Protein AF-A0A5D6Y324-F1 (afdb_monomer_lite)

Structure (mmCIF, N/CA/C/O backbone):
data_AF-A0A5D6Y324-F1
#
_entry.id   AF-A0A5D6Y324-F1
#
loop_
_atom_site.group_PDB
_atom_site.id
_atom_site.type_symbol
_atom_site.label_atom_id
_atom_site.label_alt_id
_atom_site.label_comp_id
_atom_site.label_asym_id
_atom_site.label_entity_id
_atom_site.label_seq_id
_atom_site.pdbx_PDB_ins_code
_atom_site.Cartn_x
_atom_site.Cartn_y
_atom_site.Cartn_z
_atom_site.occupancy
_atom_site.B_iso_or_equiv
_atom_site.auth_seq_id
_atom_site.auth_comp_id
_atom_site.auth_asym_id
_atom_site.auth_atom_id
_atom_site.pdbx_PDB_model_num
ATOM 1 N N . MET A 1 1 ? -11.644 -3.657 8.860 1.00 90.38 1 MET A N 1
ATOM 2 C CA . MET A 1 1 ? -11.165 -3.501 7.478 1.00 90.38 1 MET A CA 1
ATOM 3 C C . MET A 1 1 ? -10.968 -2.018 7.278 1.00 90.38 1 MET A C 1
ATOM 5 O O . MET A 1 1 ? -11.722 -1.249 7.871 1.00 90.38 1 MET A O 1
ATOM 9 N N . GLY A 1 2 ? -9.962 -1.626 6.515 1.00 94.00 2 GLY A N 1
ATOM 10 C CA . GLY A 1 2 ? -9.680 -0.228 6.233 1.00 94.00 2 GLY A CA 1
ATOM 11 C C . GLY A 1 2 ? -9.030 -0.079 4.872 1.00 94.00 2 GLY A C 1
ATOM 12 O O . GLY A 1 2 ? -8.466 -1.041 4.351 1.00 94.00 2 GLY A O 1
ATOM 13 N N . LEU A 1 3 ? -9.117 1.120 4.311 1.00 95.00 3 LEU A N 1
A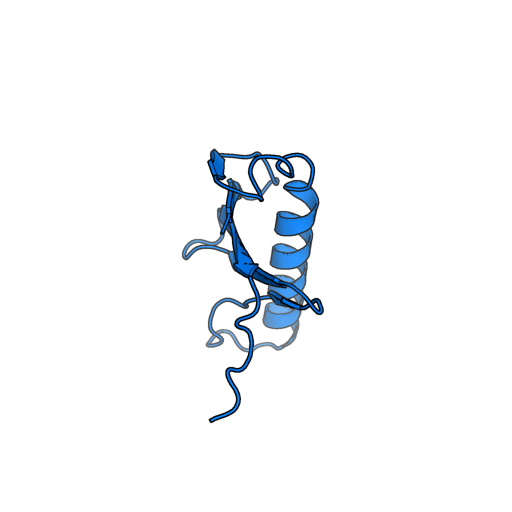TOM 14 C CA . LEU A 1 3 ? -8.460 1.470 3.058 1.00 95.00 3 LEU A CA 1
ATOM 15 C C . LEU A 1 3 ? -7.869 2.874 3.142 1.00 95.00 3 LEU A C 1
ATOM 17 O O . LEU A 1 3 ? -8.417 3.732 3.834 1.00 95.00 3 LEU A O 1
ATOM 21 N N . VAL A 1 4 ? -6.791 3.109 2.405 1.00 95.62 4 VAL A N 1
ATOM 22 C CA . VAL A 1 4 ? -6.265 4.440 2.089 1.00 95.62 4 VAL A CA 1
ATOM 23 C C . VAL A 1 4 ? -5.982 4.482 0.592 1.00 95.62 4 VAL A C 1
ATOM 25 O O . VAL A 1 4 ? -5.343 3.582 0.055 1.00 95.62 4 VAL A O 1
ATOM 28 N N . LEU A 1 5 ? -6.470 5.525 -0.070 1.00 94.81 5 LEU A N 1
ATOM 29 C CA . LEU A 1 5 ? -6.155 5.865 -1.449 1.00 94.81 5 LEU A CA 1
ATOM 30 C C . LEU A 1 5 ? -5.340 7.156 -1.441 1.00 94.81 5 LEU A C 1
ATOM 32 O O . LEU A 1 5 ? -5.792 8.161 -0.882 1.00 94.81 5 LEU A O 1
ATOM 36 N N . THR A 1 6 ? -4.176 7.138 -2.077 1.00 94.62 6 THR A N 1
ATOM 37 C CA . THR A 1 6 ? -3.332 8.320 -2.266 1.00 94.62 6 THR A CA 1
ATOM 38 C C . THR A 1 6 ? -3.133 8.617 -3.742 1.00 94.62 6 THR A C 1
ATOM 40 O O . THR A 1 6 ? -3.310 7.734 -4.582 1.00 94.62 6 THR A O 1
ATOM 43 N N . ASP A 1 7 ? -2.728 9.840 -4.059 1.00 91.50 7 ASP A N 1
ATOM 44 C CA . ASP A 1 7 ? -2.104 10.137 -5.347 1.00 91.50 7 ASP A CA 1
ATOM 45 C C . ASP A 1 7 ? -0.666 9.571 -5.424 1.00 91.50 7 ASP A C 1
ATOM 47 O O . ASP A 1 7 ? -0.205 8.861 -4.517 1.00 91.50 7 ASP A O 1
ATOM 51 N N . ALA A 1 8 ? 0.040 9.884 -6.513 1.00 84.88 8 ALA A N 1
ATOM 52 C CA . ALA A 1 8 ? 1.421 9.472 -6.765 1.00 84.88 8 ALA A CA 1
ATOM 53 C C . ALA A 1 8 ? 2.439 10.057 -5.767 1.00 84.88 8 ALA A C 1
ATOM 55 O O . ALA A 1 8 ? 3.537 9.522 -5.629 1.00 84.88 8 ALA A O 1
ATOM 56 N N . HIS A 1 9 ? 2.084 11.128 -5.055 1.00 85.50 9 HIS A N 1
ATOM 57 C CA . HIS A 1 9 ? 2.950 11.808 -4.091 1.00 85.50 9 HIS A CA 1
ATOM 58 C C . HIS A 1 9 ? 2.627 11.436 -2.638 1.00 85.50 9 HIS A C 1
ATOM 60 O O . HIS A 1 9 ? 3.245 11.955 -1.709 1.00 85.50 9 HIS A O 1
ATOM 66 N N . GLY A 1 10 ? 1.675 10.522 -2.424 1.00 87.88 10 GLY A N 1
ATOM 67 C CA . GLY A 1 10 ? 1.262 10.092 -1.093 1.00 87.88 10 GLY A CA 1
ATOM 68 C C . GLY A 1 10 ? 0.254 11.030 -0.426 1.00 87.88 10 GLY A C 1
ATOM 69 O O . GLY A 1 10 ? -0.032 10.853 0.757 1.00 87.88 10 GLY A O 1
ATOM 70 N N . LEU A 1 11 ? -0.329 11.996 -1.145 1.00 91.62 11 LEU A N 1
ATOM 71 C CA . LEU A 1 11 ? -1.418 12.808 -0.610 1.00 91.62 11 LEU A CA 1
ATOM 72 C C . LEU A 1 11 ? -2.692 11.968 -0.522 1.00 91.62 11 LEU A C 1
ATOM 74 O O . LEU A 1 11 ? -3.108 11.324 -1.485 1.00 91.62 11 LEU A O 1
ATOM 78 N N . VAL A 1 12 ? -3.334 11.982 0.644 1.00 94.75 12 VAL A N 1
ATOM 79 C CA . VAL A 1 12 ? -4.535 11.179 0.901 1.00 94.75 12 VAL A CA 1
ATOM 80 C C . VAL A 1 12 ? -5.734 11.749 0.146 1.00 94.75 12 VAL A C 1
ATOM 82 O O . VAL A 1 12 ? -6.195 12.847 0.442 1.00 94.75 12 VAL A O 1
ATOM 85 N N . LEU A 1 13 ? -6.285 10.952 -0.770 1.00 93.88 13 LEU A N 1
ATOM 86 C CA . LEU A 1 13 ? -7.524 11.243 -1.497 1.00 93.88 13 LEU A CA 1
ATOM 87 C C . LEU A 1 13 ? -8.746 10.691 -0.756 1.00 93.88 13 LEU A C 1
ATOM 89 O O . LEU A 1 13 ? -9.814 11.299 -0.753 1.00 93.88 13 LEU A O 1
ATOM 93 N N . LYS A 1 14 ? -8.594 9.517 -0.132 1.00 95.00 14 LYS A N 1
ATOM 94 C CA . LYS A 1 14 ? -9.654 8.855 0.634 1.00 95.00 14 LYS A CA 1
ATOM 95 C C . LYS A 1 14 ? -9.061 7.944 1.702 1.00 95.00 14 LYS A C 1
ATOM 97 O O . LYS A 1 14 ? -8.061 7.277 1.454 1.00 95.00 14 LYS A O 1
ATOM 102 N N . ALA A 1 15 ? -9.698 7.868 2.867 1.00 95.62 15 ALA A N 1
ATOM 103 C CA . ALA A 1 15 ? -9.342 6.900 3.896 1.00 95.62 15 ALA A CA 1
ATOM 104 C C . ALA A 1 15 ? -10.578 6.433 4.672 1.00 95.62 15 ALA A C 1
ATOM 106 O O . ALA A 1 15 ? -11.435 7.244 5.016 1.00 95.62 15 ALA A O 1
ATOM 107 N N . GLU A 1 16 ? -10.659 5.136 4.962 1.00 95.75 16 GLU A N 1
ATOM 108 C CA . GLU A 1 16 ? -11.765 4.525 5.704 1.00 95.75 16 GLU A CA 1
ATOM 109 C C . GLU A 1 16 ? -11.266 3.455 6.686 1.00 95.75 16 GLU A C 1
ATOM 111 O O . GLU A 1 16 ? -10.196 2.857 6.519 1.00 95.75 16 GLU A O 1
ATOM 116 N N . GLY A 1 17 ? -12.079 3.179 7.708 1.00 93.88 17 GLY A N 1
ATOM 117 C CA . GLY A 1 17 ? -11.843 2.105 8.669 1.00 93.88 17 GLY A CA 1
ATOM 118 C C . GLY A 1 17 ? -10.551 2.276 9.468 1.00 93.88 17 GLY A C 1
ATOM 119 O O . GLY A 1 17 ? -10.160 3.388 9.816 1.00 93.88 17 GLY A O 1
ATOM 120 N N . ASP A 1 18 ? -9.867 1.167 9.764 1.00 89.69 18 ASP A N 1
ATOM 121 C CA . ASP A 1 18 ? -8.661 1.201 10.605 1.00 89.69 18 ASP A CA 1
ATOM 122 C C . ASP A 1 18 ? -7.472 1.946 9.981 1.00 89.69 18 ASP A C 1
ATOM 124 O O . ASP A 1 18 ? -6.586 2.384 10.711 1.00 89.69 18 ASP A O 1
ATOM 128 N N . LEU A 1 19 ? -7.477 2.158 8.662 1.00 90.62 19 LEU A N 1
ATOM 129 C CA . LEU A 1 19 ? -6.442 2.945 7.995 1.00 90.62 19 LEU A CA 1
ATOM 130 C C . LEU A 1 19 ? -6.739 4.453 7.986 1.00 90.62 19 LEU A C 1
ATOM 132 O O . LEU A 1 19 ? -5.816 5.240 7.796 1.00 90.62 19 LEU A O 1
ATOM 136 N N . ALA A 1 20 ? -7.968 4.890 8.286 1.00 90.81 20 ALA A N 1
ATOM 137 C CA . ALA A 1 20 ? -8.278 6.317 8.435 1.00 90.81 20 ALA A CA 1
ATOM 138 C C . ALA A 1 20 ? -7.526 6.960 9.611 1.00 90.81 20 ALA A C 1
ATOM 140 O O . ALA A 1 20 ? -7.028 8.082 9.494 1.00 90.81 20 ALA A O 1
ATOM 141 N N . ALA A 1 21 ? -7.369 6.222 10.716 1.00 83.25 21 ALA A N 1
ATOM 142 C CA . ALA A 1 21 ? -6.544 6.636 11.852 1.00 83.25 21 ALA A CA 1
ATOM 143 C C . ALA A 1 21 ? -5.039 6.669 11.514 1.00 83.25 21 ALA A C 1
ATOM 145 O O . ALA A 1 21 ? -4.275 7.358 12.179 1.00 83.25 21 ALA A O 1
ATOM 146 N N . GLN A 1 22 ? -4.625 5.957 10.461 1.00 79.19 22 GLN A N 1
ATOM 147 C CA . GLN A 1 22 ? -3.234 5.807 10.023 1.00 79.19 22 GLN A CA 1
ATOM 148 C C . GLN A 1 22 ? -2.918 6.614 8.756 1.00 79.19 22 GLN A C 1
ATOM 150 O O . GLN A 1 22 ? -1.902 6.385 8.108 1.00 79.19 22 GLN A O 1
ATOM 155 N N . LYS A 1 23 ? -3.756 7.595 8.394 1.00 75.62 23 LYS A N 1
ATOM 156 C CA . LYS A 1 23 ? -3.594 8.408 7.174 1.00 75.62 23 LYS A CA 1
ATOM 157 C C . LYS A 1 23 ? -2.240 9.128 7.061 1.00 75.62 23 LYS A C 1
ATOM 159 O O . LYS A 1 23 ? -1.824 9.469 5.960 1.00 75.62 23 LYS A O 1
ATOM 164 N N . LEU A 1 24 ? -1.545 9.340 8.182 1.00 75.88 24 LEU A N 1
ATOM 165 C CA . LEU A 1 24 ? -0.197 9.923 8.225 1.00 75.88 24 LEU A CA 1
ATOM 166 C C . LEU A 1 24 ? 0.883 8.978 7.666 1.00 75.88 24 LEU A C 1
ATOM 168 O O . LEU A 1 24 ? 1.956 9.436 7.298 1.00 75.88 24 LEU A O 1
ATOM 172 N N . GLN A 1 25 ? 0.593 7.678 7.549 1.00 82.06 25 GLN A N 1
ATOM 173 C CA . GLN A 1 25 ? 1.467 6.681 6.918 1.00 82.06 25 GLN A CA 1
ATOM 174 C C . GLN A 1 25 ? 1.237 6.551 5.402 1.00 82.06 25 GLN A C 1
ATOM 176 O O . GLN A 1 25 ? 1.774 5.656 4.758 1.00 82.06 25 GLN A O 1
ATOM 181 N N . SER A 1 26 ? 0.456 7.444 4.799 1.00 82.94 26 SER A N 1
ATOM 182 C CA . SER A 1 26 ? 0.179 7.461 3.356 1.00 82.94 26 SER A CA 1
ATOM 183 C C . SER A 1 26 ? 1.438 7.520 2.485 1.00 82.94 26 SER A C 1
ATOM 185 O O . SER A 1 26 ? 1.538 6.773 1.512 1.00 82.94 26 SER A O 1
ATOM 187 N N . GLY A 1 27 ? 2.441 8.310 2.883 1.00 87.56 27 GLY A N 1
ATOM 188 C CA . GLY A 1 27 ? 3.740 8.355 2.201 1.00 87.56 27 GLY A CA 1
ATOM 189 C C . GLY A 1 27 ? 4.500 7.022 2.235 1.00 87.56 27 GLY A C 1
ATOM 190 O O . GLY A 1 27 ? 5.179 6.673 1.272 1.00 87.56 27 GLY A O 1
ATOM 191 N N . PHE A 1 28 ? 4.334 6.230 3.298 1.00 90.69 28 PHE A N 1
ATOM 192 C CA . PHE A 1 28 ? 4.923 4.892 3.389 1.00 90.69 28 PHE A CA 1
ATOM 193 C C . PHE A 1 28 ? 4.287 3.927 2.380 1.00 90.69 28 PHE A C 1
ATOM 195 O O . PHE A 1 28 ? 5.005 3.204 1.690 1.00 90.69 28 PHE A O 1
ATOM 202 N N . PHE A 1 29 ? 2.958 3.954 2.225 1.00 91.56 29 PHE A N 1
ATOM 203 C CA . PHE A 1 29 ? 2.279 3.122 1.226 1.00 91.56 29 PHE A CA 1
ATOM 204 C C . PHE A 1 29 ? 2.705 3.487 -0.203 1.00 91.56 29 PHE A C 1
ATOM 206 O O . PHE A 1 29 ? 3.027 2.592 -0.984 1.00 91.56 29 PHE A O 1
ATOM 213 N N . ALA A 1 30 ? 2.776 4.783 -0.524 1.00 91.06 30 ALA A N 1
ATOM 214 C CA . ALA A 1 30 ? 3.224 5.256 -1.835 1.00 91.06 30 ALA A CA 1
ATOM 215 C C . ALA A 1 30 ? 4.679 4.847 -2.139 1.00 91.06 30 ALA A C 1
ATOM 217 O O . ALA A 1 30 ? 4.972 4.366 -3.232 1.00 91.06 30 ALA A O 1
ATOM 218 N N . SER A 1 31 ? 5.580 4.963 -1.157 1.00 92.31 31 SER A N 1
ATOM 219 C CA . SER A 1 31 ? 6.987 4.568 -1.309 1.00 92.31 31 SER A CA 1
ATOM 220 C C . SER A 1 31 ? 7.157 3.067 -1.578 1.00 92.31 31 SER A C 1
ATOM 222 O O . SER A 1 31 ? 7.933 2.682 -2.457 1.00 92.31 31 SER A O 1
ATOM 224 N N . ILE A 1 32 ? 6.408 2.213 -0.874 1.00 93.12 32 ILE A N 1
ATOM 225 C CA . ILE A 1 32 ? 6.447 0.761 -1.092 1.00 93.12 32 ILE A CA 1
ATOM 226 C C . ILE A 1 32 ? 5.930 0.391 -2.482 1.00 93.12 32 ILE A C 1
ATOM 228 O O . ILE A 1 32 ? 6.552 -0.431 -3.153 1.00 93.12 32 ILE A O 1
ATOM 232 N N . ALA A 1 33 ? 4.823 0.997 -2.920 1.00 92.31 33 ALA A N 1
ATOM 233 C CA . ALA A 1 33 ? 4.285 0.762 -4.256 1.00 92.31 33 ALA A CA 1
ATOM 234 C C . ALA A 1 33 ? 5.319 1.139 -5.329 1.00 92.31 33 ALA A C 1
ATOM 236 O O . ALA A 1 33 ? 5.674 0.299 -6.148 1.00 92.31 33 ALA A O 1
ATOM 237 N N . HIS A 1 34 ? 5.900 2.341 -5.226 1.00 91.31 34 HIS A N 1
ATOM 238 C CA . HIS A 1 34 ? 6.927 2.820 -6.152 1.00 91.31 34 HIS A CA 1
ATOM 239 C C . HIS A 1 34 ? 8.157 1.904 -6.214 1.00 91.31 34 HIS A C 1
ATOM 241 O O . HIS A 1 34 ? 8.678 1.624 -7.290 1.00 91.31 34 HIS A O 1
ATOM 247 N N . THR A 1 35 ? 8.604 1.396 -5.064 1.00 92.88 35 THR A N 1
ATOM 248 C CA . THR A 1 35 ? 9.735 0.459 -5.005 1.00 92.88 35 THR A CA 1
ATOM 249 C C . THR A 1 35 ? 9.399 -0.865 -5.693 1.00 92.88 35 THR A C 1
ATOM 251 O O . THR A 1 35 ? 10.238 -1.425 -6.393 1.00 92.88 35 THR A O 1
ATOM 254 N N . ALA A 1 36 ? 8.173 -1.366 -5.525 1.00 92.44 36 ALA A N 1
ATOM 255 C CA . ALA A 1 36 ? 7.733 -2.591 -6.183 1.00 92.44 36 ALA A CA 1
ATOM 256 C C . ALA A 1 36 ? 7.664 -2.434 -7.710 1.00 92.44 36 ALA A C 1
ATOM 258 O O . ALA A 1 36 ? 8.037 -3.356 -8.431 1.00 92.44 36 ALA A O 1
ATOM 259 N N . ASP A 1 37 ? 7.248 -1.265 -8.201 1.00 89.81 37 ASP A N 1
ATOM 260 C CA . ASP A 1 37 ? 7.290 -0.959 -9.632 1.00 89.81 37 ASP A CA 1
ATOM 261 C C . ASP A 1 37 ? 8.720 -0.876 -10.161 1.00 89.81 37 ASP A C 1
ATOM 263 O O . ASP A 1 37 ? 9.014 -1.476 -11.186 1.00 89.81 37 ASP A O 1
ATOM 267 N N . ALA A 1 38 ? 9.631 -0.216 -9.439 1.00 90.12 38 ALA A N 1
ATOM 268 C CA . ALA A 1 38 ? 11.036 -0.148 -9.838 1.00 90.12 38 ALA A CA 1
ATOM 269 C C . ALA A 1 38 ? 11.681 -1.544 -9.934 1.00 90.12 38 ALA A C 1
ATOM 271 O O . ALA A 1 38 ? 12.489 -1.795 -10.824 1.00 90.12 38 ALA A O 1
ATOM 272 N N . LEU A 1 39 ? 11.306 -2.470 -9.042 1.00 90.81 39 LEU A N 1
ATOM 273 C CA . LEU A 1 39 ? 11.752 -3.865 -9.101 1.00 90.81 39 LEU A CA 1
ATOM 274 C C . LEU A 1 39 ? 11.167 -4.625 -10.296 1.00 90.81 39 LEU A C 1
ATOM 276 O O . LEU A 1 39 ? 11.872 -5.438 -10.886 1.00 90.81 39 LEU A O 1
ATOM 280 N N . ARG A 1 40 ? 9.902 -4.369 -10.655 1.00 88.81 40 ARG A N 1
ATOM 281 C CA . ARG A 1 40 ? 9.291 -4.928 -11.869 1.00 88.81 40 ARG A CA 1
ATOM 282 C C . ARG A 1 40 ? 10.001 -4.409 -13.118 1.00 88.81 40 ARG A C 1
ATOM 284 O O . ARG A 1 40 ? 10.378 -5.207 -13.964 1.00 88.81 40 ARG A O 1
ATOM 291 N N . ASP A 1 41 ? 10.208 -3.098 -13.209 1.00 87.00 41 ASP A N 1
ATOM 292 C CA . ASP A 1 41 ? 10.832 -2.460 -14.374 1.00 87.00 41 ASP A CA 1
ATOM 293 C C . ASP A 1 41 ? 12.286 -2.933 -14.546 1.00 87.00 41 ASP A C 1
ATOM 295 O O . ASP A 1 41 ? 12.750 -3.154 -15.658 1.00 87.00 41 ASP A O 1
ATOM 299 N N . ALA A 1 42 ? 12.997 -3.180 -13.439 1.00 86.94 42 ALA A N 1
ATOM 300 C CA . ALA A 1 42 ? 14.332 -3.775 -13.464 1.00 86.94 42 ALA A CA 1
ATOM 301 C C . ALA A 1 42 ? 14.354 -5.250 -13.911 1.00 86.94 42 ALA A C 1
ATOM 303 O O . ALA A 1 42 ? 15.415 -5.751 -14.281 1.00 86.94 42 ALA A O 1
ATOM 304 N N . ALA A 1 43 ? 13.220 -5.953 -13.851 1.00 85.25 43 ALA A N 1
ATOM 305 C CA . ALA A 1 43 ? 13.102 -7.344 -14.279 1.00 85.25 43 ALA A CA 1
ATOM 306 C C . ALA A 1 43 ? 12.827 -7.500 -15.789 1.00 85.25 43 ALA A C 1
ATOM 308 O O . ALA A 1 43 ? 12.780 -8.635 -16.257 1.00 85.25 43 ALA A O 1
ATOM 309 N N . ASP A 1 44 ? 12.672 -6.391 -16.531 1.00 75.38 44 ASP A N 1
ATOM 310 C CA . ASP A 1 44 ? 12.421 -6.337 -17.986 1.00 75.38 44 ASP A CA 1
ATOM 311 C C . ASP A 1 44 ? 11.209 -7.181 -18.439 1.00 75.38 44 ASP A C 1
ATOM 313 O O . ASP A 1 44 ? 11.154 -7.718 -19.545 1.00 75.38 44 ASP A O 1
ATOM 317 N N . ASP A 1 45 ? 10.219 -7.321 -17.550 1.00 77.31 45 ASP A N 1
ATOM 318 C CA . ASP A 1 45 ? 8.951 -7.995 -17.827 1.00 77.31 45 ASP A CA 1
ATOM 319 C C . ASP A 1 45 ? 7.842 -6.954 -18.025 1.00 77.31 45 ASP A C 1
ATOM 321 O O . ASP A 1 45 ? 7.001 -6.714 -17.154 1.00 77.31 45 ASP A O 1
ATOM 325 N N . ASP A 1 46 ? 7.839 -6.329 -19.204 1.00 64.81 46 ASP A N 1
ATOM 326 C CA . ASP A 1 46 ? 6.824 -5.352 -19.631 1.00 64.81 46 ASP A CA 1
ATOM 327 C C . ASP A 1 46 ? 5.408 -5.955 -19.752 1.00 64.81 46 ASP A C 1
ATOM 329 O O . ASP A 1 46 ? 4.422 -5.231 -19.915 1.00 64.81 46 ASP A O 1
ATOM 333 N N . THR A 1 47 ? 5.278 -7.284 -19.645 1.00 65.81 47 THR A N 1
ATOM 334 C CA . THR A 1 47 ? 3.986 -7.982 -19.608 1.00 65.81 47 THR A CA 1
ATOM 335 C C . THR A 1 47 ? 3.493 -8.273 -18.190 1.00 65.81 47 THR A C 1
ATOM 337 O O . THR A 1 47 ? 2.352 -8.716 -18.015 1.00 65.81 47 THR A O 1
ATOM 340 N N . ALA A 1 48 ? 4.307 -7.992 -17.168 1.00 68.81 48 ALA A N 1
ATOM 341 C CA . ALA A 1 48 ? 3.969 -8.263 -15.782 1.00 68.81 48 ALA A CA 1
ATOM 342 C C 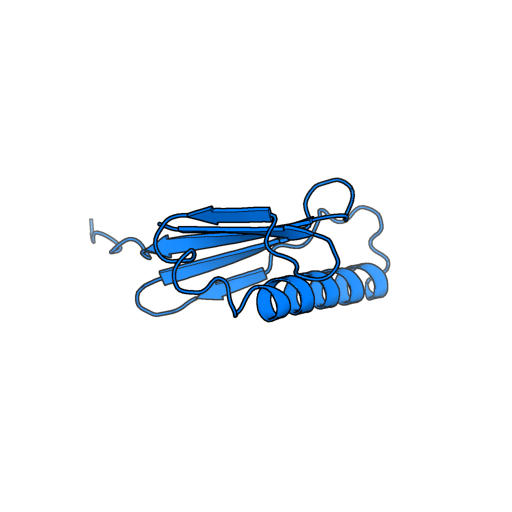. ALA A 1 48 ? 2.822 -7.370 -15.291 1.00 68.81 48 ALA A C 1
ATOM 344 O O . ALA A 1 48 ? 2.834 -6.138 -15.400 1.00 68.81 48 ALA A O 1
ATOM 345 N N . ALA A 1 49 ? 1.829 -8.011 -14.671 1.00 81.75 49 ALA A N 1
ATOM 346 C CA . ALA A 1 49 ? 0.765 -7.329 -13.946 1.00 81.75 49 ALA A CA 1
ATOM 347 C C . ALA A 1 49 ? 1.333 -6.338 -12.909 1.00 81.75 49 ALA A C 1
ATOM 349 O O . ALA A 1 49 ? 2.434 -6.521 -12.387 1.00 81.75 49 ALA A O 1
ATOM 350 N N . LEU A 1 50 ? 0.558 -5.296 -12.576 1.00 86.75 50 LEU A N 1
ATOM 351 C CA . LEU A 1 50 ? 0.951 -4.338 -11.540 1.00 86.75 50 LEU A CA 1
ATOM 352 C C . LEU A 1 50 ? 1.246 -5.070 -10.220 1.00 86.75 50 LEU A C 1
ATOM 354 O O . LEU A 1 50 ? 0.423 -5.879 -9.774 1.00 86.75 50 LEU A O 1
ATOM 358 N N . PRO A 1 51 ? 2.392 -4.790 -9.577 1.00 91.19 51 PRO A N 1
ATOM 359 C CA . PRO A 1 51 ? 2.789 -5.508 -8.384 1.00 91.19 51 PRO A CA 1
ATOM 360 C C . PRO A 1 51 ? 1.843 -5.207 -7.219 1.00 91.19 51 PRO A C 1
ATOM 362 O O . PRO A 1 51 ? 1.312 -4.102 -7.056 1.00 91.19 51 PRO A O 1
ATOM 365 N N . VAL A 1 52 ? 1.658 -6.213 -6.365 1.00 93.81 52 VAL A N 1
ATOM 366 C CA . VAL A 1 52 ? 0.932 -6.088 -5.101 1.00 93.81 52 VAL A CA 1
ATOM 367 C C . VAL A 1 52 ? 1.876 -6.463 -3.974 1.00 93.81 52 VAL A C 1
ATOM 369 O O . VAL A 1 52 ? 2.288 -7.616 -3.850 1.00 93.81 52 VAL A O 1
ATOM 372 N N . VAL A 1 53 ? 2.188 -5.499 -3.115 1.00 95.81 53 VAL A N 1
ATOM 373 C CA . VAL A 1 53 ? 2.965 -5.750 -1.904 1.00 95.81 53 VAL A CA 1
ATOM 374 C C . VAL A 1 53 ? 2.023 -6.190 -0.796 1.00 95.81 53 VAL A C 1
ATOM 376 O O . VAL A 1 53 ? 1.071 -5.488 -0.453 1.00 95.81 53 VAL A O 1
ATOM 379 N N . ARG A 1 54 ? 2.292 -7.360 -0.217 1.00 95.62 54 ARG A N 1
ATOM 380 C CA . ARG A 1 54 ? 1.522 -7.923 0.892 1.00 95.62 54 ARG A CA 1
ATOM 381 C C . ARG A 1 54 ? 2.363 -7.901 2.165 1.00 95.62 54 ARG A C 1
ATOM 383 O O . ARG A 1 54 ? 3.351 -8.618 2.261 1.00 95.62 54 ARG A O 1
ATOM 390 N N . LEU A 1 55 ? 1.952 -7.100 3.146 1.00 93.50 55 LEU A N 1
ATOM 391 C CA . LEU A 1 55 ? 2.537 -7.094 4.486 1.00 93.50 55 LEU A CA 1
ATOM 392 C C . LEU A 1 55 ? 1.641 -7.902 5.420 1.00 93.50 55 LEU A C 1
ATOM 394 O O . LEU A 1 55 ? 0.445 -7.629 5.555 1.00 93.50 55 LEU A O 1
ATOM 398 N N . GLU A 1 56 ? 2.218 -8.901 6.072 1.00 93.56 56 GLU A N 1
ATOM 399 C CA . GLU A 1 56 ? 1.486 -9.807 6.947 1.00 93.56 56 GLU A CA 1
ATOM 400 C C . GLU A 1 56 ? 1.938 -9.672 8.390 1.00 93.56 56 GLU A C 1
ATOM 402 O O . GLU A 1 56 ? 3.121 -9.588 8.701 1.00 93.56 56 GLU A O 1
ATOM 407 N N . THR A 1 57 ? 0.959 -9.697 9.281 1.00 89.56 57 THR A N 1
ATOM 408 C CA . THR A 1 57 ? 1.160 -9.796 10.723 1.00 89.56 57 THR A CA 1
ATOM 409 C C . THR A 1 57 ? 0.342 -10.972 11.246 1.00 89.56 57 THR A C 1
ATOM 411 O O . THR A 1 57 ? -0.486 -11.544 10.532 1.00 89.56 57 THR A O 1
ATOM 414 N N . SER A 1 58 ? 0.513 -11.313 12.523 1.00 89.62 58 SER A N 1
ATOM 415 C CA . SER A 1 58 ? -0.305 -12.339 13.177 1.00 89.62 58 SER A CA 1
ATOM 416 C C . SER A 1 58 ? -1.809 -12.037 13.101 1.00 89.62 58 SER A C 1
ATOM 418 O O . SER A 1 58 ? -2.604 -12.959 12.944 1.00 89.62 58 SER A O 1
ATOM 420 N N . ALA A 1 59 ? -2.201 -10.758 13.145 1.00 89.31 59 ALA A N 1
ATOM 421 C CA . ALA A 1 59 ? -3.600 -10.336 13.228 1.00 89.31 59 ALA A CA 1
ATOM 422 C C . ALA A 1 59 ? -4.184 -9.780 11.920 1.00 89.31 59 ALA A C 1
ATOM 424 O O . ALA A 1 59 ? -5.408 -9.722 11.758 1.00 89.31 59 ALA A O 1
ATOM 425 N N . ARG A 1 60 ? -3.347 -9.295 10.998 1.00 91.31 60 ARG A N 1
ATOM 426 C CA . ARG A 1 60 ? -3.788 -8.524 9.826 1.00 91.31 60 ARG A CA 1
ATOM 427 C C . ARG A 1 60 ? -2.946 -8.785 8.592 1.00 91.31 60 ARG A C 1
ATOM 429 O O . ARG A 1 60 ? -1.760 -9.087 8.685 1.00 91.31 60 ARG A O 1
ATOM 436 N N . VAL A 1 61 ? -3.582 -8.580 7.446 1.00 94.69 61 VAL A N 1
ATOM 437 C CA . VAL A 1 61 ? -2.941 -8.513 6.136 1.00 94.69 61 VAL A CA 1
ATOM 438 C C . VAL A 1 61 ? -3.185 -7.119 5.574 1.00 94.69 61 VAL A C 1
ATOM 440 O O . VAL A 1 61 ? -4.334 -6.670 5.520 1.00 94.69 61 VAL A O 1
ATOM 443 N N . LEU A 1 62 ? -2.109 -6.461 5.158 1.00 94.44 62 LEU A N 1
ATOM 444 C CA . LEU A 1 62 ? -2.134 -5.218 4.403 1.00 94.44 62 LEU A CA 1
ATOM 445 C C . LEU A 1 62 ? -1.694 -5.510 2.967 1.00 94.44 62 LEU A C 1
ATOM 447 O O . LEU A 1 62 ? -0.685 -6.174 2.752 1.00 94.44 62 LEU A O 1
ATOM 451 N N . MET A 1 63 ? -2.447 -5.016 1.995 1.00 95.75 63 MET A N 1
ATOM 452 C CA . MET A 1 63 ? -2.114 -5.092 0.575 1.00 95.75 63 MET A CA 1
ATOM 453 C C . MET A 1 63 ? -1.932 -3.677 0.043 1.00 95.75 63 MET A C 1
ATOM 455 O O . MET A 1 63 ? -2.776 -2.826 0.312 1.00 95.75 63 MET A O 1
ATOM 459 N N . VAL A 1 64 ? -0.850 -3.432 -0.690 1.00 95.44 64 VAL A N 1
ATOM 460 C CA . VAL A 1 64 ? -0.504 -2.129 -1.266 1.00 95.44 64 VAL A CA 1
ATOM 461 C C . VAL A 1 64 ? -0.198 -2.312 -2.747 1.00 95.44 64 VAL A C 1
ATOM 463 O O . VAL A 1 64 ? 0.588 -3.182 -3.112 1.00 95.44 64 VAL A O 1
ATOM 466 N N . THR A 1 65 ? -0.827 -1.518 -3.607 1.00 94.69 65 THR A N 1
ATOM 467 C CA . THR A 1 65 ? -0.623 -1.581 -5.060 1.00 94.69 65 THR A CA 1
ATOM 468 C C . THR A 1 65 ? -0.904 -0.231 -5.712 1.00 94.69 65 THR A C 1
ATOM 470 O O . THR A 1 65 ? -1.634 0.591 -5.146 1.00 94.69 65 THR A O 1
ATOM 473 N N . ARG A 1 66 ? -0.354 0.005 -6.906 1.00 92.06 66 ARG A N 1
ATOM 474 C CA . ARG A 1 66 ? -0.769 1.136 -7.743 1.00 92.06 66 ARG A CA 1
ATOM 475 C C . ARG A 1 66 ? -2.059 0.814 -8.491 1.00 92.06 66 ARG A C 1
ATOM 477 O O . ARG A 1 66 ? -2.307 -0.328 -8.867 1.00 92.06 66 ARG A O 1
ATOM 484 N N . SER A 1 67 ? -2.888 1.824 -8.737 1.00 85.81 67 SER A N 1
ATOM 485 C CA . SER A 1 67 ? -4.038 1.672 -9.630 1.00 85.81 67 SER A CA 1
ATOM 486 C C . SER A 1 67 ? -3.590 1.543 -11.086 1.00 85.81 67 SER A C 1
ATOM 488 O O . SER A 1 67 ? -2.536 2.054 -11.469 1.00 85.81 67 SER A O 1
ATOM 490 N N . ALA A 1 68 ? -4.440 0.949 -11.927 1.00 69.69 68 ALA A N 1
ATOM 491 C CA . ALA A 1 68 ? -4.293 1.050 -13.377 1.00 69.69 68 ALA A CA 1
ATOM 492 C C . ALA A 1 68 ? -4.161 2.536 -13.775 1.00 69.69 68 ALA A C 1
ATOM 494 O O . ALA A 1 68 ? -4.957 3.364 -13.329 1.00 69.69 68 ALA A O 1
ATOM 495 N N . GLY A 1 69 ? -3.106 2.873 -14.521 1.00 72.19 69 GLY A N 1
ATOM 496 C CA . GLY A 1 69 ? -2.704 4.252 -14.834 1.00 72.19 69 GLY A CA 1
ATOM 497 C C . GLY A 1 69 ? -1.536 4.796 -13.999 1.00 72.19 69 GLY A C 1
ATOM 498 O O . GLY A 1 69 ? -0.953 5.800 -14.375 1.00 72.19 69 GLY A O 1
ATOM 499 N N . GLY A 1 70 ? -1.145 4.140 -12.899 1.00 73.44 70 GLY A N 1
ATOM 500 C CA . GLY A 1 70 ? 0.071 4.470 -12.135 1.00 73.44 70 GLY A CA 1
ATOM 501 C C . GLY A 1 70 ? 0.007 5.746 -11.283 1.00 73.44 70 GLY A C 1
ATOM 502 O O . GLY A 1 70 ? 0.953 6.039 -10.556 1.00 73.44 70 GLY A O 1
ATOM 503 N N . GLU A 1 71 ? -1.103 6.483 -11.327 1.00 85.00 71 GLU A N 1
ATOM 504 C CA . GLU A 1 71 ? -1.248 7.797 -10.683 1.00 85.00 71 GLU A CA 1
ATOM 505 C C . GLU A 1 71 ? -1.684 7.738 -9.213 1.00 85.00 71 GLU A C 1
ATOM 507 O O . GLU A 1 71 ? -1.724 8.76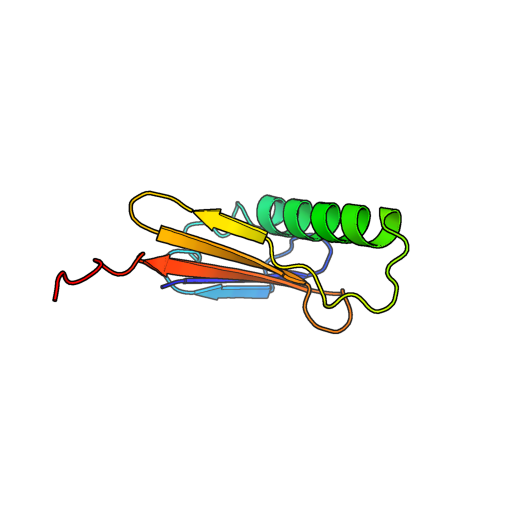6 -8.534 1.00 85.00 71 GLU A O 1
ATOM 512 N N . ARG A 1 72 ? -2.080 6.563 -8.711 1.00 93.31 72 ARG A N 1
ATOM 513 C CA . ARG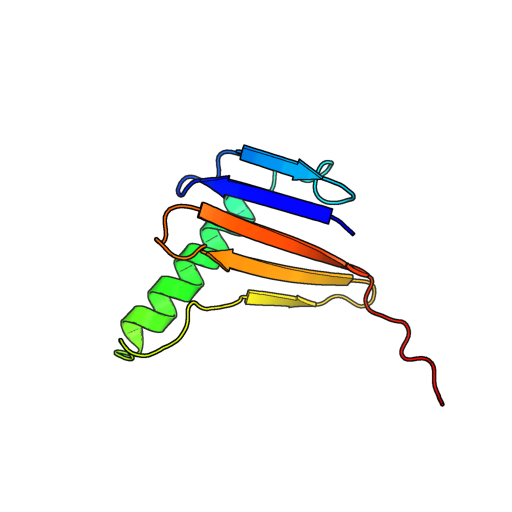 A 1 72 ? -2.633 6.409 -7.359 1.00 93.31 72 ARG A CA 1
ATOM 514 C C . ARG A 1 72 ? -2.132 5.150 -6.686 1.00 93.31 72 ARG A C 1
ATOM 516 O O . ARG A 1 72 ? -1.933 4.132 -7.345 1.00 93.31 72 ARG A O 1
ATOM 523 N N . THR A 1 73 ? -2.022 5.204 -5.363 1.00 95.12 73 THR A N 1
ATOM 524 C CA . THR A 1 73 ? -1.707 4.041 -4.527 1.00 95.12 73 THR A CA 1
ATOM 525 C C . THR A 1 73 ? -2.916 3.662 -3.688 1.00 95.12 73 THR A C 1
ATOM 527 O O . THR A 1 73 ? -3.494 4.505 -3.003 1.00 95.12 73 THR A O 1
ATOM 530 N N . LEU A 1 74 ? -3.290 2.385 -3.723 1.00 94.75 74 LEU A N 1
ATOM 531 C CA . LEU A 1 74 ? -4.336 1.806 -2.893 1.00 94.75 74 LEU A CA 1
ATOM 532 C C . LEU A 1 74 ? -3.705 0.888 -1.846 1.00 94.75 74 LEU A C 1
ATOM 534 O O . LEU A 1 74 ? -3.039 -0.090 -2.182 1.00 94.75 74 LEU A O 1
ATOM 538 N N . ALA A 1 75 ? -3.974 1.181 -0.578 1.00 94.88 75 ALA A N 1
ATOM 539 C CA . ALA A 1 75 ? -3.672 0.316 0.550 1.00 94.88 75 ALA A CA 1
ATOM 540 C C . ALA A 1 75 ? -4.973 -0.225 1.150 1.00 94.88 75 ALA A C 1
ATOM 542 O O . ALA A 1 75 ? -5.889 0.544 1.438 1.00 94.88 75 ALA A O 1
ATOM 543 N N . VAL A 1 76 ? -5.055 -1.537 1.373 1.00 95.25 76 VAL A N 1
ATOM 544 C CA . VAL A 1 76 ? -6.209 -2.209 1.987 1.00 95.25 76 VAL A CA 1
ATOM 545 C C . VAL A 1 76 ? -5.742 -3.073 3.149 1.00 95.25 76 VAL A C 1
ATOM 547 O O . VAL A 1 76 ? -4.870 -3.920 2.995 1.00 95.25 76 VAL A O 1
ATOM 550 N N . SER A 1 77 ? -6.356 -2.885 4.314 1.00 94.12 77 SER A N 1
ATOM 551 C CA . SER A 1 77 ? -6.129 -3.666 5.530 1.00 94.12 77 SER A CA 1
ATOM 552 C C . SER A 1 77 ? -7.336 -4.547 5.817 1.00 94.12 77 SER A C 1
ATOM 554 O O . SER A 1 77 ? -8.462 -4.058 5.967 1.00 94.12 77 SER A O 1
ATOM 556 N N . LYS A 1 78 ? -7.103 -5.849 5.990 1.00 93.81 78 LYS A N 1
ATOM 557 C CA . LYS A 1 78 ? -8.094 -6.781 6.539 1.00 93.81 78 LYS A CA 1
ATOM 558 C C . LYS A 1 78 ? -7.539 -7.516 7.751 1.00 93.81 78 LYS A C 1
ATOM 560 O O . LYS A 1 78 ? -6.331 -7.703 7.886 1.00 93.81 78 LYS A O 1
ATOM 565 N N . ARG A 1 79 ? -8.432 -7.964 8.639 1.00 92.00 79 ARG A N 1
ATOM 566 C CA . ARG A 1 79 ? -8.046 -8.955 9.650 1.00 92.00 79 ARG A CA 1
ATOM 567 C C . ARG A 1 79 ? -7.638 -10.232 8.929 1.00 92.00 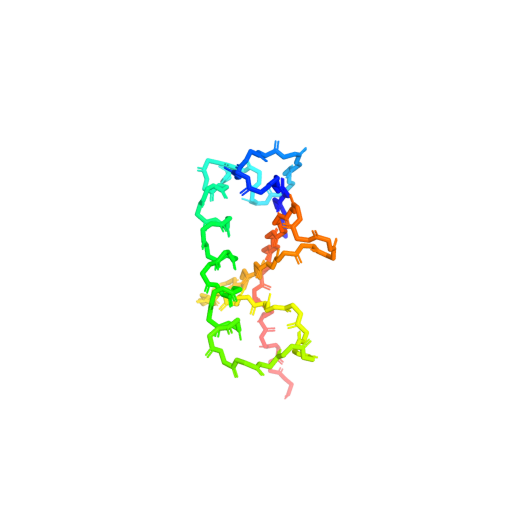79 ARG A C 1
ATOM 569 O O . ARG A 1 79 ? -8.278 -10.622 7.951 1.00 92.00 79 ARG A O 1
ATOM 576 N N . ARG A 1 80 ? -6.569 -10.861 9.402 1.00 83.75 80 ARG A N 1
ATOM 577 C CA . ARG A 1 80 ? -6.266 -12.232 9.018 1.00 83.75 80 ARG A CA 1
ATOM 578 C C . ARG A 1 80 ? -7.457 -13.057 9.504 1.00 83.75 80 ARG A C 1
ATOM 580 O O . ARG A 1 80 ? -7.886 -12.874 10.644 1.00 83.75 80 ARG A O 1
ATOM 587 N N . GLY A 1 81 ? -8.063 -13.852 8.623 1.00 71.69 81 GLY A N 1
ATOM 588 C CA . GLY A 1 81 ? -9.055 -14.812 9.092 1.00 71.69 81 GLY A CA 1
ATOM 589 C C . GLY A 1 81 ? -8.381 -15.651 10.170 1.00 71.69 81 GLY A C 1
ATOM 590 O O . GLY A 1 81 ? -7.232 -16.056 9.975 1.00 71.69 81 GLY A O 1
ATOM 591 N N . LEU A 1 82 ? -9.057 -15.879 11.299 1.00 52.94 82 LEU A N 1
ATOM 592 C CA . LEU A 1 82 ? -8.815 -17.129 12.005 1.00 52.94 82 LEU A CA 1
ATOM 593 C C . LEU A 1 82 ? -8.956 -18.184 10.908 1.00 52.94 82 LEU A C 1
ATOM 595 O O . L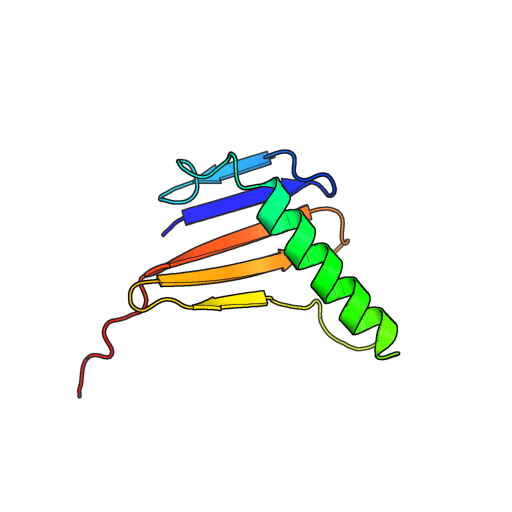EU A 1 82 ? -9.973 -18.204 10.210 1.00 52.94 82 LEU A O 1
ATOM 599 N N . LEU A 1 83 ? -7.895 -18.943 10.650 1.00 48.62 83 LEU A N 1
ATOM 600 C CA . LEU A 1 83 ? -8.099 -20.252 10.062 1.00 48.62 83 LEU A CA 1
ATOM 601 C C . LEU A 1 83 ? -9.046 -20.909 11.064 1.00 48.62 83 LEU A C 1
ATOM 603 O O . LEU A 1 83 ? -8.641 -21.192 12.187 1.00 48.62 83 LEU A O 1
ATOM 607 N N . ASN A 1 84 ? -10.335 -20.953 10.739 1.00 42.97 84 ASN A N 1
ATOM 608 C CA . ASN A 1 84 ? -11.185 -21.915 11.394 1.00 42.97 84 ASN A CA 1
ATOM 609 C C . ASN A 1 84 ? -10.592 -23.242 10.945 1.00 42.97 84 ASN A C 1
ATOM 611 O O . ASN A 1 84 ? -10.610 -23.551 9.753 1.00 42.97 84 ASN A O 1
ATOM 615 N N . ASP A 1 85 ? -9.949 -23.906 11.898 1.00 44.22 85 ASP A N 1
ATOM 616 C CA . ASP A 1 85 ? -9.751 -25.339 11.872 1.00 44.22 85 ASP A CA 1
ATOM 617 C C . ASP A 1 85 ? -11.117 -25.967 11.542 1.00 44.22 85 ASP A C 1
ATOM 619 O O . ASP A 1 85 ? -12.058 -25.866 12.334 1.00 44.22 85 ASP A O 1
ATOM 623 N N . GLU A 1 86 ? -11.238 -26.533 10.344 1.00 35.66 86 GLU A N 1
ATOM 624 C CA . GLU A 1 86 ? -12.155 -27.638 10.052 1.00 35.66 86 GLU A CA 1
ATOM 625 C C . GLU A 1 86 ? -11.314 -28.895 9.832 1.00 35.66 86 GLU A C 1
ATOM 627 O O . GLU A 1 86 ? -10.288 -28.800 9.113 1.00 35.66 86 GLU A O 1
#

Secondary structure (DSSP, 8-state):
-EEEEEETT--EEEEEETTGGGGGGHHHHHHHHHHHHHHHHHTT-TTPPPPEEEEE-SSEEEEEEEPTTSSEEEEEEEEPPP----

Radius of gyration: 13.89 Å; chains: 1; bounding box: 26×40×33 Å

pLDDT: mean 85.92, std 12.73, range [35.66, 95.81]

Foldseek 3Di:
DKKFKFWLQLHTPDIDDPCVVVSVCSNVLNVVQVVQVVVVVVVVPPVDDWDWDWDDDPFKIWIWTADVVRGMIMIDIDTDDPPPDD

Sequence (86 aa):
MGLVLTDAHGLVLKAEGDLAAQKLQSGFFASIAHTADALRDAADDDTAALPVVRLETSARVLMVTRSAGGERTLAVSKRRGLLNDE